Protein AF-A0A955SBV8-F1 (afdb_monomer)

Nearest PDB structures (foldseek):
  2zqe-assembly1_A  TM=8.994E-01  e=1.744E-04  Thermus thermophilus HB8
  4od6-assembly1_A  TM=9.056E-01  e=1.744E-04  Deinococcus radiodurans R1 = ATCC 13939 = DSM 20539
  8qpp-assembly1_W  TM=7.389E-01  e=6.439E-03  Bacillus subtilis
  5m3m-assembly1_A  TM=4.245E-01  e=6.785E+00  Saccharomyces cerevisiae S288C
  5m64-assembly1_A  TM=3.243E-01  e=6.362E+00  Saccharomyces cerevisiae

Foldseek 3Di:
DDDPPPPDPQDAAEDECVPPDLVRLQVVVVVVLLVCALPAFHKYKYQQDPPPCSSVVSVVVNLVPPPQWPDWAADPVGNSIIITTGHRHNPPDDDPDDDDDPDDDCPDDDDDDDD

Radius of gyration: 17.87 Å; Cα contacts (8 Å, |Δi|>4): 153; chains: 1; bounding box: 35×39×75 Å

Solvent-accessible surface area (backbone atoms only — not comparable to full-atom values): 7220 Å² total; per-residue (Å²): 135,84,81,76,77,76,75,71,81,68,74,70,42,77,48,78,44,69,91,61,52,74,83,51,51,58,60,53,50,51,55,54,50,60,77,50,47,49,39,59,65,37,41,38,38,36,34,39,45,57,86,91,43,61,50,47,50,50,52,54,53,46,50,75,68,40,86,41,42,66,47,73,46,72,37,88,92,43,74,26,30,38,35,37,28,26,58,26,45,63,74,85,72,84,82,91,68,83,88,80,76,88,75,74,79,86,71,75,82,80,79,78,84,85,130

pLDDT: mean 80.61, std 21.54, range [34.5, 97.81]

Sequence (115 aa):
MARRRKKTPKETVEIDLHGYRSDEVHPELTDLVGRYEGIRGQQIRVVHGKGSGILESEVDRFSRNDPRVSSAEKDFFNPGVTTLILNGRTGGGASSTRAGKYDHVGIPPIRKRKG

Structure (mmCIF, N/CA/C/O backbone):
data_AF-A0A955SBV8-F1
#
_entry.id   AF-A0A955SBV8-F1
#
loop_
_atom_site.group_PDB
_atom_site.id
_atom_site.type_symbol
_atom_site.label_atom_id
_atom_site.label_alt_id
_atom_site.label_comp_id
_atom_site.label_asym_id
_atom_site.label_entity_id
_atom_site.label_seq_id
_atom_site.pdbx_PDB_ins_code
_atom_site.Cartn_x
_atom_site.Cartn_y
_atom_site.Cartn_z
_atom_site.occupancy
_atom_site.B_iso_or_equiv
_atom_site.auth_seq_id
_atom_site.auth_comp_id
_atom_site.auth_asym_id
_atom_site.auth_atom_id
_atom_site.pdbx_PDB_model_num
ATOM 1 N N . MET A 1 1 ? -4.828 9.912 38.600 1.00 53.22 1 MET A N 1
ATOM 2 C CA . MET A 1 1 ? -3.814 9.449 37.623 1.00 53.22 1 MET A CA 1
ATOM 3 C C . MET A 1 1 ? -4.487 8.561 36.581 1.00 53.22 1 MET A C 1
ATOM 5 O O . MET A 1 1 ? -4.863 7.440 36.901 1.00 53.22 1 MET A O 1
ATOM 9 N N . ALA A 1 2 ? -4.703 9.056 35.361 1.00 53.50 2 ALA A N 1
ATOM 10 C CA . ALA A 1 2 ? -5.267 8.242 34.286 1.00 53.50 2 ALA A CA 1
ATOM 11 C C . ALA A 1 2 ? -4.208 7.238 33.805 1.00 53.50 2 ALA A C 1
ATOM 13 O O . ALA A 1 2 ? -3.156 7.630 33.300 1.00 53.50 2 ALA A O 1
ATOM 14 N N . ARG A 1 3 ? -4.462 5.936 33.978 1.00 52.22 3 ARG A N 1
ATOM 15 C CA . ARG A 1 3 ? -3.621 4.886 33.393 1.00 52.22 3 ARG A CA 1
ATOM 16 C C . ARG A 1 3 ? -3.707 5.015 31.872 1.00 52.22 3 ARG A C 1
ATOM 18 O O . ARG A 1 3 ? -4.711 4.636 31.273 1.00 52.22 3 ARG A O 1
ATOM 25 N N . ARG A 1 4 ? -2.662 5.563 31.247 1.00 59.06 4 ARG A N 1
ATOM 26 C CA . ARG A 1 4 ? -2.473 5.551 29.792 1.00 59.06 4 ARG A CA 1
ATOM 27 C C . ARG A 1 4 ? -2.476 4.083 29.363 1.00 59.06 4 ARG A C 1
ATOM 29 O O . ARG A 1 4 ? -1.488 3.385 29.578 1.00 59.06 4 ARG A O 1
ATOM 36 N N . ARG A 1 5 ? -3.604 3.590 28.831 1.00 56.50 5 ARG A N 1
ATOM 37 C CA . ARG A 1 5 ? -3.680 2.265 28.199 1.00 56.50 5 ARG A CA 1
ATOM 38 C C . ARG A 1 5 ? -2.565 2.232 27.157 1.00 56.50 5 ARG A C 1
ATOM 40 O O . ARG A 1 5 ? -2.638 2.951 26.161 1.00 56.50 5 ARG A O 1
ATOM 47 N N . LYS A 1 6 ? -1.507 1.461 27.415 1.00 45.34 6 LYS A N 1
ATOM 48 C CA . LYS A 1 6 ? -0.510 1.136 26.397 1.00 45.34 6 LYS A CA 1
ATOM 49 C C . LYS A 1 6 ? -1.299 0.418 25.304 1.00 45.34 6 LYS A C 1
ATOM 51 O O . LYS A 1 6 ? -1.787 -0.681 25.547 1.00 45.34 6 LYS A O 1
ATOM 56 N N . LYS A 1 7 ? -1.536 1.078 24.162 1.00 48.94 7 LYS A N 1
ATOM 57 C CA . LYS A 1 7 ? -2.017 0.382 22.965 1.00 48.94 7 LYS A CA 1
ATOM 58 C C . LYS A 1 7 ? -0.976 -0.699 22.710 1.00 48.94 7 LYS A C 1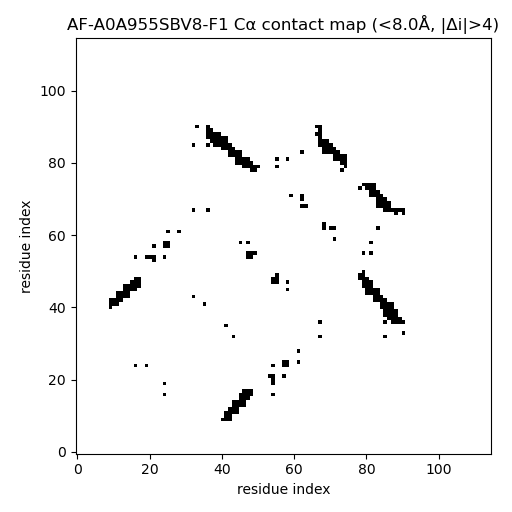
ATOM 60 O O . LYS A 1 7 ? 0.183 -0.367 22.476 1.00 48.94 7 LYS A O 1
ATOM 65 N N . THR A 1 8 ? -1.363 -1.959 22.853 1.00 50.56 8 THR A N 1
ATOM 66 C CA . THR A 1 8 ? -0.557 -3.056 22.334 1.00 50.56 8 THR A CA 1
ATOM 67 C C . THR A 1 8 ? -0.289 -2.750 20.859 1.00 50.56 8 THR A C 1
ATOM 69 O O . THR A 1 8 ? -1.212 -2.288 20.173 1.00 50.56 8 THR A O 1
ATOM 72 N N . PRO A 1 9 ? 0.961 -2.881 20.383 1.00 53.88 9 PRO A N 1
ATOM 73 C CA . PRO A 1 9 ? 1.237 -2.711 18.967 1.00 53.88 9 PRO A CA 1
ATOM 74 C C . PRO A 1 9 ? 0.339 -3.695 18.222 1.00 53.88 9 PRO A C 1
ATOM 76 O O . PRO A 1 9 ? 0.313 -4.883 18.543 1.00 53.88 9 PRO A O 1
ATOM 79 N N . LYS A 1 10 ? -0.489 -3.173 17.316 1.00 67.88 10 LYS A N 1
ATOM 80 C CA . LYS A 1 10 ? -1.248 -4.033 16.415 1.00 67.88 10 LYS A CA 1
ATOM 81 C C . LYS A 1 10 ? -0.225 -4.718 15.525 1.00 67.88 10 LYS A C 1
ATOM 83 O O . LYS A 1 10 ? 0.671 -4.040 15.030 1.00 67.88 10 LYS A O 1
ATOM 88 N N . GLU A 1 11 ? -0.325 -6.034 15.410 1.00 81.94 11 GLU A N 1
ATOM 89 C CA . GLU A 1 11 ? 0.567 -6.826 14.571 1.00 81.94 11 GLU A CA 1
ATOM 90 C C . GLU A 1 11 ? 0.525 -6.268 13.152 1.00 81.94 11 GLU A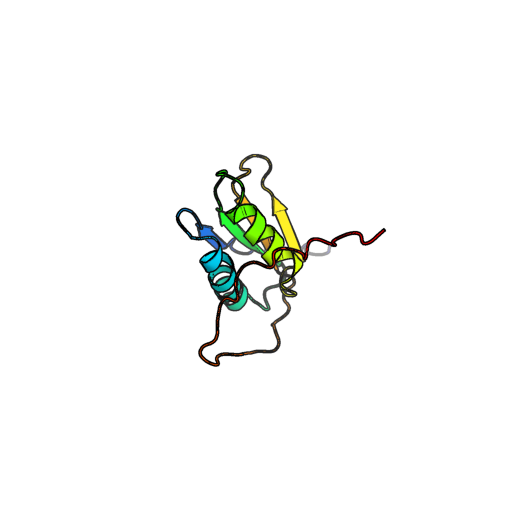 C 1
ATOM 92 O O . GLU A 1 11 ? -0.554 -6.119 12.587 1.00 81.94 11 GLU A O 1
ATOM 97 N N . THR A 1 12 ? 1.672 -5.875 12.609 1.00 89.88 12 THR A N 1
ATOM 98 C CA . THR A 1 12 ? 1.749 -5.391 11.234 1.00 89.88 12 THR A CA 1
ATOM 99 C C . THR A 1 12 ? 1.744 -6.591 10.305 1.00 89.88 12 THR A C 1
ATOM 101 O O . THR A 1 12 ? 2.568 -7.488 10.448 1.00 89.88 12 THR A O 1
ATOM 104 N N . VAL A 1 13 ? 0.818 -6.595 9.353 1.00 95.12 13 VAL A N 1
ATOM 105 C CA . VAL A 1 13 ? 0.722 -7.638 8.328 1.00 95.12 13 VAL A CA 1
ATOM 106 C C . VAL A 1 13 ? 1.526 -7.185 7.122 1.00 95.12 13 VAL A C 1
ATOM 108 O O . VAL A 1 13 ? 1.544 -5.994 6.819 1.00 95.12 13 VAL A O 1
ATOM 111 N N . GLU A 1 14 ? 2.187 -8.106 6.435 1.00 96.44 14 GLU A N 1
ATOM 112 C CA . GLU A 1 14 ? 2.991 -7.800 5.256 1.00 96.44 14 GLU A CA 1
ATOM 113 C C . GLU A 1 14 ? 2.557 -8.660 4.071 1.00 96.44 14 GLU A C 1
ATOM 115 O O . GLU A 1 14 ? 2.209 -9.829 4.237 1.00 96.44 14 GLU A O 1
ATOM 120 N N . ILE A 1 15 ? 2.574 -8.065 2.882 1.00 96.94 15 ILE A N 1
ATOM 121 C CA . ILE A 1 15 ? 2.408 -8.756 1.611 1.00 96.94 15 ILE A CA 1
ATOM 122 C C . ILE A 1 15 ? 3.505 -8.325 0.645 1.00 96.94 15 ILE A C 1
ATOM 124 O O . ILE A 1 15 ? 3.788 -7.133 0.503 1.00 96.94 15 ILE A O 1
ATOM 128 N N . ASP A 1 16 ? 4.097 -9.310 -0.026 1.00 96.94 16 ASP A N 1
ATOM 129 C CA . ASP A 1 16 ? 5.062 -9.099 -1.094 1.00 96.94 16 ASP A CA 1
ATOM 130 C C . ASP A 1 16 ? 4.387 -9.264 -2.459 1.00 96.94 16 ASP A C 1
ATOM 132 O O . ASP A 1 16 ? 3.863 -10.330 -2.779 1.00 96.94 16 ASP A O 1
ATOM 136 N N . LEU A 1 17 ? 4.389 -8.185 -3.240 1.00 96.31 17 LEU A N 1
ATOM 137 C CA . LEU A 1 17 ? 3.854 -8.119 -4.596 1.00 96.31 17 LEU A CA 1
ATOM 138 C C . LEU A 1 17 ? 4.955 -8.233 -5.663 1.00 96.31 17 LEU A C 1
ATOM 140 O O . LEU A 1 17 ? 4.676 -8.063 -6.851 1.00 96.31 17 LEU A O 1
ATOM 144 N N . HIS A 1 18 ? 6.213 -8.505 -5.300 1.00 91.00 18 HIS A N 1
ATOM 145 C CA . HIS A 1 18 ? 7.248 -8.757 -6.300 1.00 91.00 18 HIS A CA 1
ATOM 146 C C . HIS A 1 18 ? 6.847 -9.916 -7.220 1.00 91.00 18 HIS A C 1
ATOM 148 O O . HIS A 1 18 ? 6.476 -10.999 -6.778 1.00 91.00 18 HIS A O 1
ATOM 154 N N . GLY A 1 19 ? 6.945 -9.683 -8.530 1.00 87.69 19 GLY A N 1
ATOM 155 C CA . GLY A 1 19 ? 6.594 -10.679 -9.543 1.00 87.69 19 GLY A CA 1
ATOM 156 C C . GLY A 1 19 ? 5.101 -10.765 -9.863 1.00 87.69 19 GLY A C 1
ATOM 157 O O . GLY A 1 19 ? 4.751 -11.460 -10.814 1.00 87.69 19 GLY A O 1
ATOM 158 N N . TYR A 1 20 ? 4.247 -10.025 -9.151 1.00 95.31 20 TYR A N 1
ATOM 159 C CA . TYR A 1 20 ? 2.841 -9.897 -9.517 1.00 95.31 20 TYR A CA 1
ATOM 160 C C . TYR A 1 20 ? 2.711 -9.072 -10.788 1.00 95.31 20 TYR A C 1
ATOM 162 O O . TYR A 1 20 ? 3.460 -8.120 -11.046 1.00 95.31 20 TYR A O 1
ATOM 170 N N . ARG A 1 21 ? 1.698 -9.410 -11.571 1.00 95.81 21 ARG A N 1
ATOM 171 C CA . ARG A 1 21 ? 1.216 -8.562 -12.643 1.00 95.81 21 ARG A CA 1
ATOM 172 C C . ARG A 1 21 ? 0.291 -7.489 -12.084 1.00 95.81 21 ARG A C 1
ATOM 174 O O . ARG A 1 21 ? -0.353 -7.639 -11.049 1.00 95.81 21 ARG A O 1
ATOM 181 N N . SER A 1 22 ? 0.189 -6.392 -12.824 1.00 93.75 22 SER A N 1
ATOM 182 C CA . SER A 1 22 ? -0.646 -5.242 -12.461 1.00 93.75 22 SER A CA 1
ATOM 183 C C . SER A 1 22 ? -2.119 -5.608 -12.219 1.00 93.75 22 SER A C 1
ATOM 185 O O . SER A 1 22 ? -2.762 -5.013 -11.362 1.00 93.75 22 SER A O 1
ATOM 187 N N . ASP A 1 23 ? -2.654 -6.576 -12.967 1.00 93.44 23 ASP A N 1
ATOM 188 C CA . ASP A 1 23 ? -4.034 -7.067 -12.872 1.00 93.44 23 ASP A CA 1
ATOM 189 C C . ASP A 1 23 ? -4.293 -7.965 -11.648 1.00 93.44 23 ASP A C 1
ATOM 191 O O . ASP A 1 23 ? -5.446 -8.139 -11.249 1.00 93.44 23 ASP A O 1
ATOM 195 N N . GLU A 1 24 ? -3.237 -8.479 -11.013 1.00 95.38 24 GLU A N 1
ATOM 196 C CA . GLU A 1 24 ? -3.310 -9.361 -9.841 1.00 95.38 24 GLU A CA 1
ATOM 197 C C . GLU A 1 24 ? -3.276 -8.583 -8.516 1.00 95.38 24 GLU A C 1
ATOM 199 O O . GLU A 1 24 ? -3.763 -9.065 -7.497 1.00 95.38 24 GLU A O 1
ATOM 204 N N . VAL A 1 25 ? -2.766 -7.346 -8.519 1.00 96.44 25 VAL A N 1
ATOM 205 C CA . VAL A 1 25 ? -2.613 -6.526 -7.302 1.00 96.44 25 VAL A CA 1
ATOM 206 C C . VAL A 1 25 ? -3.953 -6.241 -6.628 1.00 96.44 25 VAL A C 1
ATOM 208 O O . VAL A 1 25 ? -4.093 -6.384 -5.415 1.00 96.44 25 VAL A O 1
ATOM 211 N N . HIS A 1 26 ? -4.948 -5.811 -7.403 1.00 95.88 26 HIS A N 1
ATOM 212 C CA . HIS A 1 26 ? -6.241 -5.404 -6.859 1.00 95.88 26 HIS A CA 1
ATOM 213 C C . HIS A 1 26 ? -7.002 -6.541 -6.152 1.00 95.88 26 HIS A C 1
ATOM 215 O O . HIS A 1 26 ? -7.426 -6.320 -5.013 1.00 95.88 26 HIS A O 1
ATOM 221 N N . PRO A 1 27 ? -7.204 -7.732 -6.759 1.00 95.31 27 PRO A N 1
ATOM 222 C CA . PRO A 1 27 ? -7.879 -8.830 -6.069 1.00 95.31 27 PRO A CA 1
ATOM 223 C C . PRO A 1 27 ? -7.109 -9.282 -4.824 1.00 95.31 27 PRO A C 1
ATOM 225 O O . PRO A 1 27 ? -7.721 -9.449 -3.772 1.00 95.31 27 PRO A O 1
ATOM 228 N N . GLU A 1 28 ? -5.778 -9.359 -4.892 1.00 97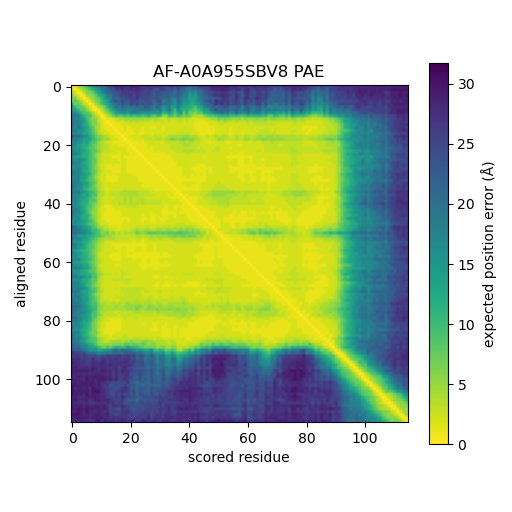.44 28 GLU A N 1
ATOM 229 C CA . GLU A 1 28 ? -4.966 -9.802 -3.757 1.00 97.44 28 GLU A CA 1
ATOM 230 C C . GLU A 1 28 ? -5.057 -8.831 -2.566 1.00 97.44 28 GLU A C 1
ATOM 232 O O . GLU A 1 28 ? -5.285 -9.237 -1.423 1.00 97.44 28 GLU A O 1
ATOM 237 N N . LEU A 1 29 ? -4.968 -7.519 -2.822 1.00 96.88 29 LEU A N 1
ATOM 238 C CA . LEU A 1 29 ? -5.161 -6.508 -1.780 1.00 96.88 29 LEU A CA 1
ATOM 239 C C . LEU A 1 29 ? -6.593 -6.507 -1.240 1.00 96.88 29 LEU A C 1
ATOM 241 O O . LEU A 1 29 ? -6.787 -6.326 -0.039 1.00 96.88 29 LEU A O 1
ATOM 245 N N . THR A 1 30 ? -7.596 -6.725 -2.093 1.00 96.12 30 THR A N 1
ATOM 246 C CA . THR A 1 30 ? -9.006 -6.789 -1.679 1.00 96.12 30 THR A CA 1
ATOM 247 C C . THR A 1 30 ? -9.237 -7.926 -0.692 1.00 96.12 30 THR A C 1
ATOM 249 O O . THR A 1 30 ? -9.864 -7.707 0.352 1.00 96.12 30 THR A O 1
ATOM 252 N N . ASP A 1 31 ? -8.707 -9.109 -1.003 1.00 95.81 31 ASP A N 1
ATOM 253 C CA . ASP A 1 31 ? -8.808 -10.300 -0.168 1.00 95.81 31 ASP A CA 1
ATOM 254 C C . ASP A 1 31 ? -8.050 -10.112 1.145 1.00 95.81 31 ASP A C 1
ATOM 256 O O . ASP A 1 31 ? -8.590 -10.384 2.221 1.00 95.81 31 ASP A O 1
ATOM 260 N N . LEU A 1 32 ? -6.823 -9.585 1.084 1.00 96.00 32 LEU A N 1
ATOM 261 C CA . LEU A 1 32 ? -6.021 -9.327 2.274 1.00 96.00 32 LEU A CA 1
ATOM 262 C C . LEU A 1 32 ? -6.683 -8.293 3.190 1.00 96.00 32 LEU A C 1
ATOM 264 O O . LEU A 1 32 ? -6.856 -8.559 4.377 1.00 96.00 32 LEU A O 1
ATOM 268 N N . VAL A 1 33 ? -7.104 -7.138 2.664 1.00 95.06 33 VAL A N 1
ATOM 269 C CA . VAL A 1 33 ? -7.819 -6.115 3.446 1.00 95.06 33 VAL A CA 1
ATOM 270 C C . VAL A 1 33 ? -9.111 -6.683 4.032 1.00 95.06 33 VAL A C 1
ATOM 272 O O . VAL A 1 33 ? -9.424 -6.396 5.186 1.00 95.06 33 VAL A O 1
ATOM 275 N N . GLY A 1 34 ? -9.829 -7.526 3.284 1.00 94.56 34 GLY A N 1
ATOM 276 C CA . GLY A 1 34 ? -11.033 -8.206 3.759 1.00 94.56 34 GLY A CA 1
ATOM 277 C C . GLY A 1 34 ? -10.792 -9.085 4.988 1.00 94.56 34 GLY A C 1
ATOM 278 O O . GLY A 1 34 ? -11.601 -9.071 5.909 1.00 94.56 34 GLY A O 1
ATOM 279 N N . ARG A 1 35 ? -9.651 -9.780 5.079 1.00 94.12 35 ARG A N 1
ATOM 280 C CA . ARG A 1 35 ? -9.310 -10.604 6.260 1.00 94.12 35 ARG A CA 1
ATOM 281 C C . ARG A 1 35 ? -9.114 -9.787 7.539 1.00 94.12 35 ARG A C 1
ATOM 283 O O . ARG A 1 35 ? -9.246 -10.338 8.630 1.00 94.12 35 ARG A O 1
ATOM 290 N N . TYR A 1 36 ? -8.799 -8.498 7.415 1.00 93.38 36 TYR A N 1
ATOM 291 C CA . TYR A 1 36 ? -8.501 -7.616 8.546 1.00 93.38 36 TYR A CA 1
ATOM 292 C C . TYR A 1 36 ? -9.462 -6.428 8.678 1.00 93.38 36 TYR A C 1
ATOM 294 O O . TYR A 1 36 ? -9.206 -5.486 9.441 1.00 93.38 36 TYR A O 1
ATOM 302 N N . GLU A 1 37 ? -10.582 -6.448 7.959 1.00 91.19 37 GLU A N 1
ATOM 303 C CA . GLU A 1 37 ? -11.607 -5.424 8.103 1.00 91.19 37 GLU A CA 1
ATOM 304 C C . GLU A 1 37 ? -12.204 -5.422 9.522 1.00 91.19 37 GLU A C 1
ATOM 306 O O . GLU A 1 37 ? -12.077 -6.374 10.290 1.00 91.19 37 GLU A O 1
ATOM 311 N N . GLY A 1 38 ? -12.790 -4.301 9.944 1.00 89.88 38 GLY A N 1
ATOM 312 C CA . GLY A 1 38 ? -13.221 -4.136 11.341 1.00 89.88 38 GLY A CA 1
ATOM 313 C C . GLY A 1 38 ? -12.088 -3.803 12.330 1.00 89.88 38 GLY A C 1
ATOM 314 O O . GLY A 1 38 ? -12.338 -3.246 13.402 1.00 89.88 38 GLY A O 1
ATOM 315 N N . ILE A 1 39 ? -10.816 -4.030 11.976 1.00 90.81 39 ILE A N 1
ATOM 316 C CA . ILE A 1 39 ? -9.672 -3.744 12.853 1.00 90.81 39 ILE A CA 1
ATOM 317 C C . ILE A 1 39 ? -9.147 -2.319 12.612 1.00 90.81 39 ILE A C 1
ATOM 319 O O . ILE A 1 39 ? -8.230 -2.070 11.834 1.00 90.81 39 ILE A O 1
ATOM 323 N N . ARG A 1 40 ? -9.689 -1.336 13.342 1.00 92.19 40 ARG A N 1
ATOM 324 C CA . ARG A 1 40 ? -9.289 0.081 13.199 1.00 92.19 40 ARG A CA 1
ATOM 325 C C . ARG A 1 40 ? -7.806 0.326 13.485 1.00 92.19 40 ARG A C 1
ATOM 327 O O . ARG A 1 40 ? -7.358 0.113 14.609 1.00 92.19 40 ARG A O 1
ATOM 334 N N . GLY A 1 41 ? -7.065 0.877 12.535 1.00 91.50 41 GLY A N 1
ATOM 335 C CA . GLY A 1 41 ? -5.633 1.149 12.651 1.00 91.50 41 GLY A CA 1
ATOM 336 C C . GLY A 1 41 ? -4.755 -0.084 12.452 1.00 91.50 41 GLY A C 1
ATOM 337 O O . GLY A 1 41 ? -3.598 -0.050 12.857 1.00 91.50 41 GLY A O 1
ATOM 338 N N . GLN A 1 42 ? -5.302 -1.171 11.898 1.00 94.75 42 GLN A N 1
ATOM 339 C CA . GLN A 1 42 ? -4.491 -2.259 11.361 1.00 94.75 42 GLN A CA 1
ATOM 340 C C . GLN A 1 42 ? -3.564 -1.712 10.274 1.00 94.75 42 GLN A C 1
ATOM 342 O O . GLN A 1 42 ? -4.017 -0.942 9.427 1.00 94.75 42 GLN A O 1
ATOM 347 N N . GLN A 1 43 ? -2.296 -2.113 10.310 1.00 95.88 43 GLN A N 1
ATOM 348 C CA . GLN A 1 43 ? -1.305 -1.749 9.303 1.00 95.88 43 GLN A CA 1
ATOM 349 C C . GLN A 1 43 ? -1.037 -2.943 8.389 1.00 95.88 43 GLN A C 1
ATOM 351 O O . GLN A 1 43 ? -0.827 -4.058 8.873 1.00 95.88 43 GLN A O 1
ATOM 356 N N . ILE A 1 44 ? -1.046 -2.695 7.083 1.00 97.12 44 ILE A N 1
ATOM 357 C CA . ILE A 1 44 ? -0.677 -3.659 6.048 1.00 97.12 44 ILE A CA 1
ATOM 358 C C . ILE A 1 44 ? 0.486 -3.055 5.264 1.00 97.12 44 ILE A C 1
ATOM 360 O O . ILE A 1 44 ? 0.311 -2.060 4.564 1.00 97.12 44 ILE A O 1
ATOM 364 N N . ARG A 1 45 ? 1.680 -3.630 5.398 1.00 97.56 45 ARG A N 1
ATOM 365 C CA . ARG A 1 45 ? 2.855 -3.275 4.600 1.00 97.56 45 ARG A CA 1
ATOM 366 C C . ARG A 1 45 ? 2.776 -3.993 3.265 1.00 97.56 45 ARG A C 1
ATOM 368 O O . ARG A 1 45 ? 2.676 -5.212 3.218 1.00 97.56 45 ARG A O 1
ATOM 375 N N . VAL A 1 46 ? 2.827 -3.227 2.191 1.00 97.81 46 VAL A N 1
ATOM 376 C CA . VAL A 1 46 ? 2.779 -3.721 0.822 1.00 97.81 46 VAL A CA 1
ATOM 377 C C . VAL A 1 46 ? 4.138 -3.482 0.194 1.00 97.81 46 VAL A C 1
ATOM 379 O O . VAL A 1 46 ? 4.519 -2.335 -0.049 1.00 97.81 46 VAL A O 1
ATOM 382 N N . VAL A 1 47 ? 4.873 -4.558 -0.054 1.00 97.81 47 VAL A N 1
ATOM 383 C CA . VAL A 1 47 ? 6.157 -4.520 -0.748 1.00 97.81 47 VAL A CA 1
ATOM 384 C C . VAL A 1 47 ? 5.877 -4.64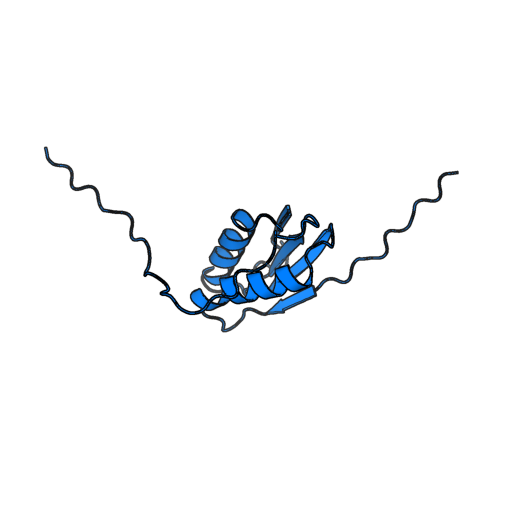9 -2.243 1.00 97.81 47 VAL A C 1
ATOM 386 O O . VAL A 1 47 ? 5.614 -5.730 -2.745 1.00 97.81 47 VAL A O 1
ATOM 389 N N . HIS A 1 48 ? 5.884 -3.534 -2.965 1.00 96.44 48 HIS A N 1
ATOM 390 C CA . HIS A 1 48 ? 5.631 -3.493 -4.413 1.00 96.44 48 HIS A CA 1
ATOM 391 C C . HIS A 1 48 ? 6.918 -3.381 -5.244 1.00 96.44 48 HIS A C 1
ATOM 393 O O . HIS A 1 48 ? 6.879 -3.420 -6.474 1.00 96.44 48 HIS A O 1
ATOM 399 N N . GLY A 1 49 ? 8.062 -3.220 -4.575 1.00 93.88 49 GLY A N 1
ATOM 400 C CA . GLY A 1 49 ? 9.350 -3.000 -5.219 1.00 93.88 49 GLY A CA 1
ATOM 401 C C . GLY A 1 49 ? 9.476 -1.598 -5.818 1.00 93.88 49 GLY A C 1
ATOM 402 O O . GLY A 1 49 ? 8.508 -0.848 -5.932 1.00 93.88 49 GLY A O 1
ATOM 403 N N . LYS A 1 50 ? 10.706 -1.214 -6.177 1.00 90.44 50 LYS A N 1
ATOM 404 C CA . LYS A 1 50 ? 10.983 0.108 -6.773 1.00 90.44 50 LYS A CA 1
ATOM 405 C C . LYS A 1 50 ? 10.572 0.139 -8.248 1.00 90.44 50 LYS A C 1
ATOM 407 O O . LYS A 1 50 ? 9.803 1.000 -8.654 1.00 90.44 50 LYS A O 1
ATOM 412 N N . GLY A 1 51 ? 11.035 -0.853 -9.016 1.00 88.50 51 GLY A N 1
ATOM 413 C CA . GLY A 1 51 ? 10.615 -1.136 -10.393 1.00 88.50 51 GLY A CA 1
ATOM 414 C C . GLY A 1 51 ? 10.408 0.094 -11.288 1.00 88.50 51 GLY A C 1
ATOM 415 O O . GLY A 1 51 ? 11.118 1.090 -11.190 1.00 88.50 51 GLY A O 1
ATOM 416 N N . SER A 1 52 ? 9.415 0.001 -12.171 1.00 92.50 52 SER A N 1
ATOM 417 C CA . SER A 1 52 ? 8.919 1.101 -13.010 1.00 92.50 52 SER A CA 1
ATOM 418 C C . SER A 1 52 ? 7.761 1.881 -12.368 1.00 92.50 52 SER A C 1
ATOM 420 O O . SER A 1 52 ? 7.141 2.704 -13.037 1.00 92.50 52 SER A O 1
ATOM 422 N N . GLY A 1 53 ? 7.418 1.598 -11.105 1.00 94.25 53 GLY A N 1
ATOM 423 C CA . GLY A 1 53 ? 6.281 2.215 -10.410 1.00 94.25 53 GLY A CA 1
ATOM 424 C C . GLY A 1 53 ? 4.894 1.690 -10.816 1.00 94.25 53 GLY A C 1
ATOM 425 O O . GLY A 1 53 ? 3.887 2.247 -10.384 1.00 94.25 53 GLY A O 1
ATOM 426 N N . ILE A 1 54 ? 4.804 0.624 -11.625 1.00 95.75 54 ILE A N 1
ATOM 427 C CA . ILE A 1 54 ? 3.513 0.035 -12.040 1.00 95.75 54 ILE A CA 1
ATOM 428 C C . ILE A 1 54 ? 2.738 -0.488 -10.825 1.00 95.75 54 ILE A C 1
ATOM 430 O O . ILE A 1 54 ? 1.609 -0.067 -10.588 1.00 95.75 54 ILE A O 1
ATOM 434 N N . LEU A 1 55 ? 3.358 -1.358 -10.022 1.00 97.00 55 LEU A N 1
ATOM 435 C CA . LEU A 1 55 ? 2.709 -1.934 -8.840 1.00 97.00 55 LEU A CA 1
ATOM 436 C C . LEU A 1 55 ? 2.433 -0.869 -7.774 1.00 97.00 55 LEU A C 1
ATOM 438 O O . LEU A 1 55 ? 1.359 -0.857 -7.188 1.00 97.00 55 LEU A O 1
ATOM 442 N N . GLU A 1 56 ? 3.351 0.082 -7.587 1.00 96.62 56 GLU A N 1
ATOM 443 C CA . GLU A 1 56 ? 3.140 1.252 -6.725 1.00 96.62 56 GLU A CA 1
ATOM 444 C C . GLU A 1 56 ? 1.880 2.038 -7.126 1.00 96.62 56 GLU A C 1
ATOM 446 O O . GLU A 1 56 ? 1.072 2.399 -6.272 1.00 96.62 56 GLU A O 1
ATOM 451 N N . SER A 1 57 ? 1.686 2.268 -8.429 1.00 96.75 57 SER A N 1
ATOM 452 C CA . SER A 1 57 ? 0.520 2.983 -8.957 1.00 96.75 57 SER A CA 1
ATOM 453 C C . SER A 1 57 ? -0.782 2.21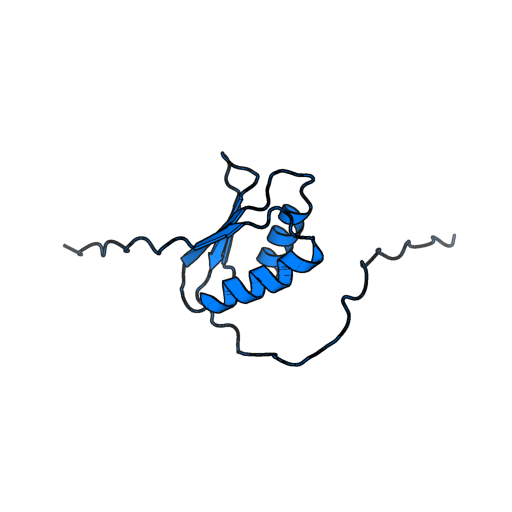6 -8.726 1.00 96.75 57 SER A C 1
ATOM 455 O O . SER A 1 57 ? -1.806 2.832 -8.429 1.00 96.75 57 SER A O 1
ATOM 457 N N . GLU A 1 58 ? -0.764 0.885 -8.825 1.00 97.50 58 GLU A N 1
ATOM 458 C CA . GLU A 1 58 ? -1.938 0.064 -8.506 1.00 97.50 58 GLU A CA 1
ATOM 459 C C . GLU A 1 58 ? -2.243 0.045 -7.004 1.00 97.50 58 GLU A C 1
ATOM 461 O O . GLU A 1 58 ? -3.410 0.136 -6.624 1.00 97.50 58 GLU A O 1
ATOM 466 N N . VAL A 1 59 ? -1.223 0.018 -6.138 1.00 97.50 59 VAL A N 1
ATOM 467 C CA . VAL A 1 59 ? -1.402 0.136 -4.679 1.00 97.50 59 VAL A CA 1
ATOM 468 C C . VAL A 1 59 ? -1.991 1.501 -4.312 1.00 97.50 59 VAL A C 1
ATOM 470 O O . VAL A 1 59 ? -2.949 1.578 -3.540 1.00 97.50 59 VAL A O 1
ATOM 473 N N . ASP A 1 60 ? -1.473 2.585 -4.895 1.00 97.38 60 ASP A N 1
ATOM 474 C CA . ASP A 1 60 ? -2.005 3.936 -4.701 1.00 97.38 60 ASP A CA 1
ATOM 475 C C . ASP A 1 60 ? -3.457 4.034 -5.199 1.00 97.38 60 ASP A C 1
ATOM 477 O O . ASP A 1 60 ? -4.333 4.488 -4.456 1.00 97.38 60 ASP A O 1
ATOM 481 N N . ARG A 1 61 ? -3.758 3.513 -6.399 1.00 97.19 61 ARG A N 1
ATOM 482 C CA . ARG A 1 61 ? -5.127 3.451 -6.933 1.00 97.19 61 ARG A CA 1
ATOM 483 C C . ARG A 1 61 ? -6.056 2.655 -6.018 1.00 97.19 61 ARG A C 1
ATOM 485 O O . ARG A 1 61 ? -7.164 3.119 -5.756 1.00 97.19 61 ARG A O 1
ATOM 492 N N . PHE A 1 62 ? -5.640 1.485 -5.539 1.00 97.19 62 PHE A N 1
ATOM 493 C CA . PHE A 1 62 ? -6.417 0.685 -4.593 1.00 97.19 62 PHE A CA 1
ATOM 494 C C . PHE A 1 62 ? -6.716 1.493 -3.326 1.00 97.19 62 PHE A C 1
ATOM 496 O O . PHE A 1 62 ? -7.878 1.655 -2.960 1.00 97.19 62 PHE A O 1
ATOM 503 N N . SER A 1 63 ? -5.691 2.091 -2.713 1.00 96.62 63 SER A N 1
ATOM 504 C CA . SER A 1 63 ? -5.823 2.821 -1.446 1.00 96.62 63 SER A CA 1
ATOM 505 C C . SER A 1 63 ? -6.771 4.023 -1.501 1.00 96.62 63 SER A C 1
ATOM 507 O O . SER A 1 63 ? -7.414 4.343 -0.505 1.00 96.62 63 SER A O 1
ATOM 509 N N . ARG A 1 64 ? -6.881 4.684 -2.662 1.00 96.25 64 ARG A N 1
ATOM 510 C CA . ARG A 1 64 ? -7.781 5.830 -2.872 1.00 96.25 64 ARG A CA 1
ATOM 511 C C . ARG A 1 64 ? -9.233 5.422 -3.097 1.00 96.25 64 ARG A C 1
ATOM 513 O O . ARG A 1 64 ? -10.125 6.228 -2.850 1.00 96.25 64 ARG A O 1
ATOM 520 N N . ASN A 1 65 ? -9.456 4.210 -3.603 1.00 95.25 65 ASN A N 1
ATOM 521 C CA . ASN A 1 65 ? -10.780 3.727 -3.988 1.00 95.25 65 ASN A CA 1
ATOM 522 C C . ASN A 1 65 ? -11.401 2.791 -2.944 1.00 95.25 65 ASN A C 1
ATOM 524 O O . ASN A 1 65 ? -12.626 2.721 -2.862 1.00 95.25 65 ASN A O 1
ATOM 528 N N . ASP A 1 66 ? -10.597 2.084 -2.145 1.00 94.38 66 ASP A N 1
ATOM 529 C CA . ASP A 1 66 ? -11.115 1.167 -1.132 1.00 94.38 66 ASP A CA 1
ATOM 530 C C . ASP A 1 66 ? -11.542 1.924 0.144 1.00 94.38 66 ASP A C 1
ATOM 532 O O . ASP A 1 66 ? -10.699 2.464 0.868 1.00 94.38 66 ASP A O 1
ATOM 536 N N . PRO A 1 67 ? -12.844 1.940 0.492 1.00 94.31 67 PRO A N 1
ATOM 537 C CA . PRO A 1 67 ? -13.359 2.708 1.621 1.00 94.31 67 PRO A CA 1
ATOM 538 C C . PRO A 1 67 ? -12.971 2.136 2.990 1.00 94.31 67 PRO A C 1
ATOM 540 O O . PRO A 1 67 ? -13.340 2.739 4.004 1.00 94.31 67 PRO A O 1
ATOM 543 N N . ARG A 1 68 ? -12.296 0.979 3.055 1.00 95.06 68 ARG A N 1
ATOM 544 C CA . ARG A 1 68 ? -11.755 0.367 4.282 1.00 95.06 68 ARG A CA 1
ATOM 545 C C . ARG A 1 68 ? -10.359 0.901 4.606 1.00 95.06 68 ARG A C 1
ATOM 547 O O . ARG A 1 68 ? -9.937 0.835 5.764 1.00 95.06 68 ARG A O 1
ATOM 554 N N . VAL A 1 69 ? -9.666 1.485 3.628 1.00 96.12 69 VAL A N 1
ATOM 555 C CA . VAL A 1 69 ? -8.373 2.147 3.821 1.00 96.12 69 VAL A CA 1
ATOM 556 C C . VAL A 1 69 ? -8.601 3.577 4.326 1.00 96.12 69 VAL A C 1
ATOM 558 O O . VAL A 1 69 ? -9.434 4.328 3.831 1.00 96.12 69 VAL A O 1
ATOM 561 N N . SER A 1 70 ? -7.895 3.939 5.393 1.00 95.94 70 SER A N 1
ATOM 562 C CA . SER A 1 70 ? -7.896 5.274 5.999 1.00 95.94 70 SER A CA 1
ATOM 563 C C . SER A 1 70 ? -6.803 6.164 5.425 1.00 95.94 70 SER A C 1
ATOM 565 O O . SER A 1 70 ? -7.012 7.363 5.261 1.00 95.94 70 SER A O 1
ATOM 567 N N . SER A 1 71 ? -5.617 5.597 5.222 1.00 96.25 71 SER A N 1
ATOM 568 C CA . SER A 1 71 ? -4.448 6.290 4.694 1.00 96.25 71 SER A CA 1
ATOM 569 C C . SER A 1 71 ? -3.469 5.284 4.099 1.00 96.25 71 SER A C 1
ATOM 571 O O . SER A 1 71 ? -3.469 4.106 4.464 1.00 96.25 71 SER A O 1
ATOM 573 N N . ALA A 1 72 ? -2.641 5.773 3.181 1.00 97.12 72 ALA A N 1
ATOM 574 C CA . ALA A 1 72 ? -1.507 5.060 2.621 1.00 97.12 72 ALA A CA 1
ATOM 575 C C . ALA A 1 72 ? -0.251 5.909 2.829 1.00 97.12 72 ALA A C 1
ATOM 577 O O . ALA A 1 72 ? -0.221 7.083 2.460 1.00 97.12 72 ALA A O 1
ATOM 578 N N . GLU A 1 73 ? 0.768 5.324 3.445 1.00 96.50 73 GLU A N 1
ATOM 579 C CA . GLU A 1 73 ? 2.016 5.994 3.798 1.00 96.50 73 GLU A CA 1
ATOM 580 C C . GLU A 1 73 ? 3.174 5.312 3.074 1.00 96.50 73 GLU A C 1
ATOM 582 O O . GLU A 1 73 ? 3.419 4.120 3.263 1.00 96.50 73 GLU A O 1
ATOM 587 N N . LYS A 1 74 ? 3.890 6.061 2.233 1.00 94.44 74 LYS A N 1
ATOM 588 C CA . LYS A 1 74 ? 5.110 5.562 1.592 1.00 94.44 74 LYS A CA 1
ATOM 589 C C . LYS A 1 74 ? 6.256 5.567 2.590 1.00 94.44 74 LYS A C 1
ATOM 591 O O . LYS A 1 74 ? 6.420 6.527 3.345 1.00 94.44 74 LYS A O 1
ATOM 596 N N . ASP A 1 75 ? 7.071 4.524 2.558 1.00 92.31 75 ASP A N 1
ATOM 597 C CA . ASP A 1 75 ? 8.280 4.471 3.367 1.00 92.31 75 ASP A CA 1
ATOM 598 C C . ASP A 1 75 ? 9.386 5.315 2.705 1.00 92.31 75 ASP A C 1
ATOM 600 O O . ASP A 1 75 ? 9.786 5.082 1.563 1.00 92.31 75 ASP A O 1
ATOM 604 N N . PHE A 1 76 ? 9.871 6.329 3.426 1.00 88.94 76 PHE A N 1
ATOM 605 C CA . PHE A 1 76 ? 10.905 7.246 2.940 1.00 88.94 76 PHE A CA 1
ATOM 606 C C . PHE A 1 76 ? 12.263 6.555 2.740 1.00 88.94 76 PHE A C 1
ATOM 608 O O . PHE A 1 76 ? 13.017 6.914 1.837 1.00 88.94 76 PHE A O 1
ATOM 615 N N . PHE A 1 77 ? 12.578 5.556 3.567 1.00 91.25 77 PHE A N 1
ATOM 616 C CA . PHE A 1 77 ? 13.835 4.813 3.489 1.00 91.25 77 PHE A CA 1
ATOM 617 C C . PHE A 1 77 ? 13.727 3.616 2.544 1.00 91.25 77 PHE A C 1
ATOM 619 O O . PHE A 1 77 ? 14.732 3.184 1.973 1.00 91.25 77 PHE A O 1
ATOM 626 N N . ASN A 1 78 ? 12.511 3.107 2.335 1.00 92.06 78 ASN A N 1
ATOM 627 C CA . ASN A 1 78 ? 12.239 2.029 1.399 1.00 92.06 78 ASN A CA 1
ATOM 628 C C . ASN A 1 78 ? 11.103 2.379 0.420 1.00 92.06 78 ASN A C 1
ATOM 630 O O . ASN A 1 78 ? 9.973 1.937 0.605 1.00 92.06 78 ASN A O 1
ATOM 634 N N . PRO A 1 79 ? 11.391 3.086 -0.690 1.00 91.44 79 PRO A N 1
ATOM 635 C CA . PRO A 1 79 ? 10.358 3.535 -1.626 1.00 91.44 79 PRO A CA 1
ATOM 6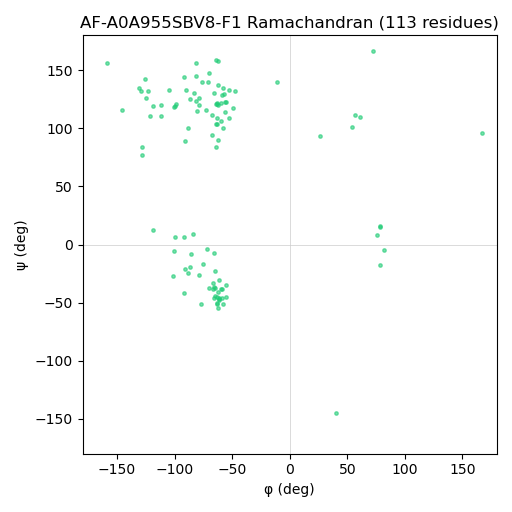36 C C . PRO A 1 79 ? 9.641 2.394 -2.362 1.00 91.44 79 PRO A C 1
ATOM 638 O O . PRO A 1 79 ? 8.672 2.648 -3.062 1.00 91.44 79 PRO A O 1
ATOM 641 N N . GLY A 1 80 ? 10.099 1.144 -2.220 1.00 95.94 80 GLY A N 1
ATOM 642 C CA . GLY A 1 80 ? 9.384 -0.037 -2.707 1.00 95.94 80 GLY A CA 1
ATOM 643 C C . GLY A 1 80 ? 8.313 -0.555 -1.743 1.00 95.94 80 GLY A C 1
ATOM 644 O O . GLY A 1 80 ? 7.829 -1.669 -1.943 1.00 95.94 80 GLY A O 1
ATOM 645 N N . VAL A 1 81 ? 8.003 0.195 -0.680 1.00 97.38 81 VAL A N 1
ATOM 646 C CA . VAL A 1 81 ? 7.046 -0.187 0.357 1.00 97.38 81 VAL A CA 1
ATOM 647 C C . VAL A 1 81 ? 6.039 0.929 0.602 1.00 97.38 81 VAL A C 1
ATOM 649 O O . VAL A 1 81 ? 6.393 2.085 0.845 1.00 97.38 81 VAL A O 1
ATOM 652 N N . THR A 1 82 ? 4.768 0.541 0.626 1.00 97.50 82 THR A N 1
ATOM 653 C CA . THR A 1 82 ? 3.649 1.390 1.036 1.00 97.50 82 THR A CA 1
ATOM 654 C C . THR A 1 82 ? 2.906 0.723 2.188 1.00 97.50 82 THR A C 1
ATOM 656 O O . THR A 1 82 ? 2.583 -0.458 2.124 1.00 97.50 82 THR A O 1
ATOM 659 N N . THR A 1 83 ? 2.616 1.465 3.252 1.00 97.75 83 THR A N 1
ATOM 660 C CA . THR A 1 83 ? 1.826 0.986 4.392 1.00 97.75 83 THR A CA 1
ATOM 661 C C . THR A 1 83 ? 0.394 1.483 4.272 1.00 97.75 83 THR A C 1
ATOM 663 O O . THR A 1 83 ? 0.149 2.686 4.295 1.00 97.75 83 THR A O 1
ATOM 666 N N . LEU A 1 84 ? -0.563 0.564 4.178 1.00 97.50 84 LEU A N 1
ATOM 667 C CA . LEU A 1 84 ? -1.991 0.858 4.236 1.00 97.50 84 LEU A CA 1
ATOM 668 C C . LEU A 1 84 ? -2.469 0.795 5.687 1.00 97.50 84 LEU A C 1
ATOM 670 O O . LEU A 1 84 ? -2.181 -0.162 6.406 1.00 97.50 84 LEU A O 1
ATOM 674 N N . ILE A 1 85 ? -3.230 1.797 6.119 1.00 96.00 85 ILE A N 1
ATOM 675 C CA . ILE A 1 85 ? -3.813 1.865 7.461 1.00 96.00 85 ILE A CA 1
ATOM 676 C C . ILE A 1 85 ? -5.322 1.716 7.333 1.00 96.00 85 ILE A C 1
ATOM 678 O O . ILE A 1 85 ? -5.969 2.544 6.698 1.00 96.00 85 ILE A O 1
ATOM 682 N N . LEU A 1 86 ? -5.912 0.697 7.957 1.00 95.38 86 LEU A N 1
ATOM 683 C CA . LEU A 1 86 ? -7.355 0.454 7.870 1.00 95.38 86 LEU A CA 1
ATOM 684 C C . LEU A 1 86 ? -8.151 1.344 8.832 1.00 95.38 86 LEU A C 1
ATOM 686 O O . LEU A 1 86 ? -7.734 1.609 9.962 1.00 95.38 86 LEU A O 1
ATOM 690 N N . ASN A 1 87 ? -9.348 1.771 8.432 1.00 93.75 87 ASN A N 1
ATOM 691 C CA . ASN A 1 87 ? -10.228 2.593 9.276 1.00 93.75 87 ASN A CA 1
ATOM 692 C C . ASN A 1 87 ? -11.121 1.775 10.229 1.00 93.75 87 ASN A C 1
ATOM 694 O O . ASN A 1 87 ? -11.742 2.347 11.127 1.00 93.75 87 ASN A O 1
ATOM 698 N N . GLY A 1 88 ? -11.141 0.446 10.084 1.00 90.25 88 GLY A N 1
ATOM 699 C CA . GLY A 1 88 ? -11.947 -0.465 10.900 1.00 90.25 88 GLY A CA 1
ATOM 700 C C . GLY A 1 88 ? -13.420 -0.525 10.507 1.00 90.25 88 GLY A C 1
ATOM 701 O O . GLY A 1 88 ? -14.230 -1.006 11.291 1.00 90.25 88 GLY A O 1
ATOM 702 N N . ARG A 1 89 ? -13.785 -0.039 9.317 1.00 89.06 89 ARG A N 1
ATOM 703 C CA . ARG A 1 89 ? -15.075 -0.366 8.711 1.00 89.06 89 ARG A CA 1
ATOM 704 C C . ARG A 1 89 ? -15.047 -1.824 8.268 1.00 89.06 89 ARG A C 1
ATOM 706 O O . ARG A 1 89 ? -14.034 -2.293 7.757 1.00 89.06 89 ARG A O 1
ATOM 713 N N . THR A 1 90 ? -16.153 -2.519 8.471 1.00 82.50 90 THR A N 1
ATOM 714 C CA . THR A 1 90 ? -16.452 -3.755 7.753 1.00 82.50 90 THR A CA 1
ATOM 715 C C . THR A 1 90 ? -17.145 -3.335 6.463 1.00 82.50 90 THR A C 1
ATOM 717 O O . THR A 1 90 ? -18.108 -2.562 6.510 1.00 82.50 90 THR A O 1
ATOM 720 N N . GLY A 1 91 ? -16.636 -3.755 5.310 1.00 66.19 91 GLY A N 1
ATOM 721 C CA . GLY A 1 91 ? -17.374 -3.602 4.065 1.00 66.19 91 GLY A CA 1
ATOM 722 C C . GLY A 1 91 ? -18.695 -4.351 4.212 1.00 66.19 91 GLY A C 1
ATOM 723 O O . GLY A 1 91 ? -18.699 -5.498 4.649 1.00 66.19 91 GLY A O 1
ATOM 724 N N . GLY A 1 92 ? -19.831 -3.707 3.924 1.00 56.69 92 GLY A N 1
ATOM 725 C CA . GLY A 1 92 ? -21.100 -4.427 3.788 1.00 56.69 92 GLY A CA 1
ATOM 726 C C . GLY A 1 92 ? -20.874 -5.614 2.849 1.00 56.69 92 GLY A C 1
ATOM 727 O O . GLY A 1 92 ? -20.405 -5.422 1.731 1.00 56.69 92 GLY A O 1
ATOM 728 N N . GLY A 1 93 ? -21.062 -6.823 3.376 1.00 39.72 93 G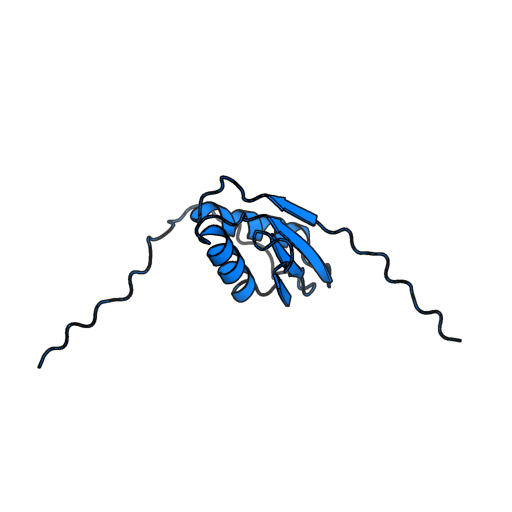LY A N 1
ATOM 729 C CA . GLY A 1 93 ? -20.401 -8.020 2.874 1.00 39.72 93 GLY A CA 1
ATOM 730 C C . GLY A 1 93 ? -20.751 -8.444 1.446 1.00 39.72 93 GLY A C 1
ATOM 731 O O . GLY A 1 93 ? -21.821 -8.153 0.925 1.00 39.72 93 GLY A O 1
ATOM 732 N N . ALA A 1 94 ? -19.825 -9.233 0.897 1.00 43.81 94 ALA A N 1
ATOM 733 C CA . ALA A 1 94 ? -19.986 -10.231 -0.158 1.00 43.81 94 ALA A CA 1
ATOM 734 C C . ALA A 1 94 ? -20.587 -9.790 -1.510 1.00 43.81 94 ALA A C 1
ATOM 736 O O . ALA A 1 94 ? -21.793 -9.673 -1.701 1.00 43.81 94 ALA A O 1
ATOM 737 N N . SER A 1 95 ? -19.737 -9.808 -2.536 1.00 43.72 95 SER A N 1
ATOM 738 C CA . SER A 1 95 ? -20.120 -10.381 -3.830 1.00 43.72 95 SER A CA 1
ATOM 739 C C . SER A 1 95 ? -19.069 -11.393 -4.264 1.00 43.72 95 SER A C 1
ATOM 741 O O . SER A 1 95 ? -18.250 -11.166 -5.143 1.00 43.72 95 SER A O 1
ATOM 743 N N . SER A 1 96 ? -19.145 -12.562 -3.629 1.00 48.31 96 SER A N 1
ATOM 744 C CA . SER A 1 96 ? -18.911 -13.817 -4.332 1.00 48.31 96 SER A CA 1
ATOM 745 C C . SER A 1 96 ? -20.059 -13.992 -5.329 1.00 48.31 96 SER A C 1
ATOM 747 O O . SER A 1 96 ? -21.142 -14.451 -4.979 1.00 48.31 96 SER A O 1
ATOM 749 N N . THR A 1 97 ? -19.852 -13.557 -6.570 1.00 39.53 97 THR A N 1
ATOM 750 C CA . THR A 1 97 ? -20.509 -14.126 -7.752 1.00 39.53 97 THR A CA 1
ATOM 751 C C . THR A 1 97 ? -19.533 -14.062 -8.924 1.00 39.53 97 THR A C 1
ATOM 753 O O . THR A 1 97 ? -19.075 -13.008 -9.339 1.00 39.53 97 THR A O 1
ATOM 756 N N . ARG A 1 98 ? -19.179 -15.263 -9.387 1.00 41.97 98 ARG A N 1
ATOM 757 C CA . ARG A 1 98 ? -18.560 -15.644 -10.662 1.00 41.97 98 ARG A CA 1
ATOM 758 C C . ARG A 1 98 ? -18.484 -14.581 -11.772 1.00 41.97 98 ARG A C 1
ATOM 760 O O . ARG A 1 98 ? -19.495 -14.016 -12.161 1.00 41.97 98 ARG A O 1
ATOM 767 N N . ALA A 1 99 ? -17.321 -14.609 -12.430 1.00 42.75 99 ALA A N 1
ATOM 768 C CA . ALA A 1 99 ? -17.107 -14.464 -13.873 1.00 42.75 99 ALA A CA 1
ATOM 769 C C . ALA A 1 99 ? -17.551 -13.150 -14.538 1.00 42.75 99 ALA A C 1
ATOM 771 O O . ALA A 1 99 ? -18.721 -12.946 -14.844 1.00 42.75 99 ALA A O 1
ATOM 772 N N . GLY A 1 100 ? -16.568 -12.345 -14.946 1.00 34.50 100 GLY A N 1
ATOM 773 C CA . GLY A 1 100 ? -16.796 -11.325 -15.961 1.00 34.50 100 GLY A CA 1
ATOM 774 C C . GLY A 1 100 ? -15.670 -10.310 -16.077 1.00 34.50 100 GLY A C 1
ATOM 775 O O . GLY A 1 100 ? -15.685 -9.319 -15.370 1.00 34.50 100 GLY A O 1
ATOM 776 N N . LYS A 1 101 ? -14.764 -10.554 -17.030 1.00 38.41 101 LYS A N 1
ATOM 777 C CA . LYS A 1 101 ? -14.088 -9.535 -17.850 1.00 38.41 101 LYS A CA 1
ATOM 778 C C . LYS A 1 101 ? -13.365 -8.409 -17.096 1.00 38.41 101 LYS A C 1
ATOM 780 O O . LYS A 1 101 ? -13.940 -7.383 -16.756 1.00 38.41 101 LYS A O 1
ATOM 785 N N . TYR A 1 102 ? -12.044 -8.544 -17.009 1.00 42.72 102 TYR A N 1
ATOM 786 C CA . TYR A 1 102 ? -11.163 -7.380 -17.028 1.00 42.72 102 TYR A CA 1
ATOM 787 C C . TYR A 1 102 ? -11.341 -6.686 -18.385 1.00 42.72 102 TYR A C 1
ATOM 789 O O . TYR A 1 102 ? -10.688 -7.047 -19.364 1.00 42.72 102 TYR A O 1
ATOM 797 N N . ASP A 1 103 ? -12.284 -5.746 -18.464 1.00 39.91 103 ASP A N 1
ATOM 798 C CA . ASP A 1 103 ? -12.386 -4.856 -19.610 1.00 39.91 103 ASP A CA 1
ATOM 799 C C . ASP A 1 103 ? -11.121 -3.998 -19.660 1.00 39.91 103 ASP A C 1
ATOM 801 O O . ASP A 1 103 ? -10.725 -3.313 -18.714 1.00 39.91 103 ASP A O 1
ATOM 805 N N . HIS A 1 104 ? -10.447 -4.140 -20.790 1.00 44.03 104 HIS A N 1
ATOM 806 C CA . HIS A 1 104 ? -9.197 -3.512 -21.144 1.00 44.03 104 HIS A CA 1
ATOM 807 C C . HIS A 1 104 ? -9.201 -2.005 -20.861 1.00 44.03 104 HIS A C 1
ATOM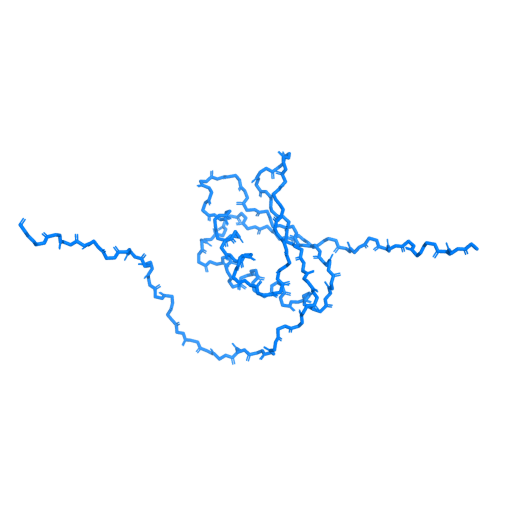 809 O O . HIS A 1 104 ? -10.103 -1.283 -21.273 1.00 44.03 104 HIS A O 1
ATOM 815 N N . VAL A 1 105 ? -8.131 -1.560 -20.200 1.00 44.34 105 VAL A N 1
ATOM 816 C CA . VAL A 1 105 ? -7.418 -0.292 -20.415 1.00 44.34 105 VAL A CA 1
ATOM 817 C C . VAL A 1 105 ? -8.289 0.822 -21.012 1.00 44.34 105 VAL A C 1
ATOM 819 O O . VAL A 1 105 ? -8.411 0.962 -22.229 1.00 44.34 105 VAL A O 1
ATOM 822 N N . GLY A 1 106 ? -8.865 1.657 -20.146 1.00 35.62 106 GLY A N 1
ATOM 823 C CA . GLY A 1 106 ? -9.497 2.911 -20.546 1.00 35.62 106 GLY A CA 1
ATOM 824 C C . GLY A 1 106 ? -8.466 3.877 -21.130 1.00 35.62 106 GLY A C 1
ATOM 825 O O . GLY A 1 106 ? -7.954 4.748 -20.430 1.00 35.62 106 GLY A O 1
ATOM 826 N N . ILE A 1 107 ? -8.155 3.728 -22.418 1.00 49.75 107 ILE A N 1
ATOM 827 C CA . ILE A 1 107 ? -7.531 4.777 -23.223 1.00 49.75 107 ILE A CA 1
ATOM 828 C C . ILE A 1 107 ? -8.533 5.942 -23.243 1.00 49.75 107 ILE A C 1
ATOM 830 O O . ILE A 1 107 ? -9.666 5.747 -23.693 1.00 49.75 107 ILE A O 1
ATOM 834 N N . PRO A 1 108 ? -8.183 7.148 -22.761 1.00 50.62 108 PRO A N 1
ATOM 835 C CA . PRO A 1 108 ? -9.093 8.280 -22.854 1.00 50.62 108 PRO A CA 1
ATOM 836 C C . PRO A 1 108 ? -9.368 8.592 -24.336 1.00 50.62 108 PRO A C 1
ATOM 838 O O . PRO A 1 108 ? -8.436 8.584 -25.146 1.00 50.62 108 PRO A O 1
ATOM 841 N N . PRO A 1 109 ? -10.621 8.879 -24.733 1.00 50.88 109 PRO A N 1
ATOM 842 C CA . PRO A 1 109 ? -10.933 9.163 -26.126 1.00 50.88 109 PRO A CA 1
ATOM 843 C C . PRO A 1 109 ? -10.211 10.436 -26.586 1.00 50.88 109 PRO A C 1
ATOM 845 O O . PRO A 1 109 ? -10.407 11.524 -26.037 1.00 50.88 109 PRO A O 1
ATOM 848 N N . ILE A 1 110 ? -9.389 10.303 -27.630 1.00 60.78 110 ILE A N 1
ATOM 849 C CA . ILE A 1 110 ? -8.748 11.426 -28.319 1.00 60.78 110 ILE A CA 1
ATOM 850 C C . ILE A 1 110 ? -9.857 12.285 -28.941 1.00 60.78 110 ILE A C 1
ATOM 852 O O . ILE A 1 110 ? -10.499 11.894 -29.918 1.00 60.78 110 ILE A O 1
ATOM 856 N N . ARG A 1 111 ? -10.089 13.477 -28.379 1.00 59.66 111 ARG A N 1
ATOM 857 C CA . ARG A 1 111 ? -10.981 14.481 -28.972 1.00 59.66 111 ARG A CA 1
ATOM 858 C C . ARG A 1 111 ? -10.398 14.942 -30.309 1.00 59.66 111 ARG A C 1
ATOM 860 O O . ARG A 1 111 ? -9.479 15.757 -30.335 1.00 59.66 111 ARG A O 1
ATOM 867 N N . LYS A 1 112 ? -10.957 14.475 -31.428 1.00 53.75 112 LYS A N 1
ATOM 868 C CA . LYS A 1 112 ? -10.729 15.115 -32.730 1.00 53.75 112 LYS A CA 1
ATOM 869 C C . LYS A 1 112 ? -11.390 16.496 -32.703 1.00 53.75 112 LYS A C 1
ATOM 871 O O . LYS A 1 112 ? -12.614 16.593 -32.649 1.00 53.75 112 LYS A O 1
ATOM 876 N N . ARG A 1 113 ? -10.585 17.563 -32.713 1.00 49.91 113 ARG A N 1
ATOM 877 C CA . ARG A 1 113 ? -11.071 18.915 -33.016 1.00 49.91 113 ARG A CA 1
ATOM 878 C C . ARG A 1 113 ? -11.586 18.912 -34.458 1.00 49.91 113 ARG A C 1
ATOM 880 O O . ARG A 1 113 ? -10.840 18.579 -35.371 1.00 49.91 113 ARG A O 1
ATOM 887 N N . L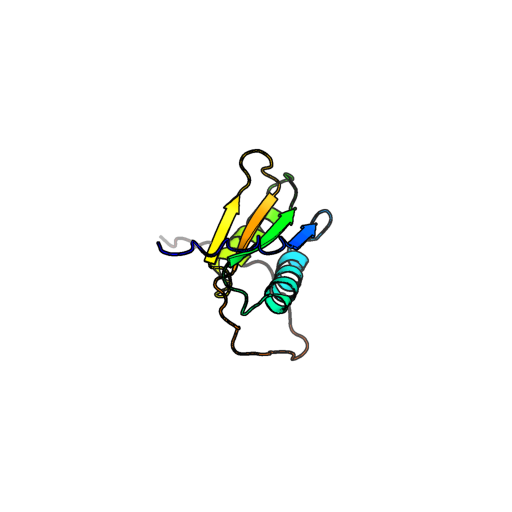YS A 1 114 ? -12.865 19.240 -34.637 1.00 47.38 114 LYS A N 1
ATOM 888 C CA . LYS A 1 114 ? -13.439 19.655 -35.920 1.00 47.38 114 LYS A CA 1
ATOM 889 C C . LYS A 1 114 ? -13.489 21.182 -35.883 1.00 47.38 114 LYS A C 1
ATOM 891 O O . LYS A 1 114 ? -14.088 21.731 -34.959 1.00 47.38 114 LYS A O 1
ATOM 896 N N . GLY A 1 115 ? -12.822 21.816 -36.836 1.00 48.94 115 GLY A N 1
ATOM 897 C CA . GLY A 1 115 ? -12.681 23.260 -36.989 1.00 48.94 115 GLY A CA 1
ATOM 898 C C . GLY A 1 115 ? -11.576 23.519 -37.987 1.00 48.94 115 GLY A C 1
ATOM 899 O O . GLY A 1 115 ? -10.412 23.367 -37.563 1.00 48.94 115 GLY A O 1
#

Secondary structure (DSSP, 8-state):
-------PPPPPEEEE-TT--HHHHHHHHHHHHHHTTT-TT-EEEEE--STTSHHHHHHHHHHHH-TTEEEEEE-SS-TTEEEEEE--PPPSP-------------PPP------

Mean predicted aligned error: 11.32 Å